Protein AF-A0A7W1JGF3-F1 (afdb_monomer_lite)

pLDDT: mean 96.39, std 5.01, range [70.56, 98.69]

Structure (mmCIF, N/CA/C/O backbone):
data_AF-A0A7W1JGF3-F1
#
_entry.id   AF-A0A7W1JGF3-F1
#
loop_
_atom_site.group_PDB
_atom_site.id
_atom_site.type_symbol
_atom_site.label_atom_id
_atom_site.label_alt_id
_atom_site.label_comp_id
_atom_site.label_asym_id
_atom_site.label_entity_id
_atom_site.label_seq_id
_atom_site.pdbx_PDB_ins_code
_atom_site.Cartn_x
_atom_site.Cartn_y
_atom_site.Cartn_z
_atom_site.occupancy
_atom_site.B_iso_or_equiv
_atom_site.auth_seq_id
_atom_site.auth_comp_id
_atom_site.auth_asym_id
_atom_site.auth_atom_id
_atom_site.pdbx_PDB_model_num
ATOM 1 N N . MET A 1 1 ? 13.548 -1.190 -7.308 1.00 95.00 1 MET A N 1
ATOM 2 C CA . MET A 1 1 ? 13.405 -0.357 -6.093 1.00 95.00 1 MET A CA 1
ATOM 3 C C . MET A 1 1 ? 12.766 -1.194 -5.003 1.00 95.00 1 MET A C 1
ATOM 5 O O . MET A 1 1 ? 11.900 -2.002 -5.326 1.00 95.00 1 MET A O 1
ATOM 9 N N . VAL A 1 2 ? 13.181 -1.017 -3.754 1.00 97.88 2 VAL A N 1
ATOM 10 C CA . VAL A 1 2 ? 12.503 -1.569 -2.568 1.00 97.88 2 VAL A CA 1
ATOM 11 C C . VAL A 1 2 ? 11.733 -0.433 -1.911 1.00 97.88 2 VAL A C 1
ATOM 13 O O . VAL A 1 2 ? 12.162 0.715 -1.991 1.00 97.88 2 VAL A O 1
ATOM 16 N N . TYR A 1 3 ? 10.585 -0.717 -1.314 1.00 98.31 3 TYR A N 1
ATOM 17 C CA . TYR A 1 3 ? 9.756 0.282 -0.653 1.00 98.31 3 TYR A CA 1
ATOM 18 C C . TYR A 1 3 ? 9.155 -0.256 0.639 1.00 98.31 3 TYR A C 1
ATOM 20 O O . TYR A 1 3 ? 9.012 -1.468 0.814 1.00 98.31 3 TYR A O 1
ATOM 28 N N . LEU A 1 4 ? 8.774 0.669 1.516 1.00 98.62 4 LEU A N 1
ATOM 29 C CA . LEU A 1 4 ? 8.111 0.387 2.780 1.00 98.62 4 LEU A CA 1
ATOM 30 C C . LEU A 1 4 ? 6.824 1.202 2.890 1.00 98.62 4 LEU A C 1
ATOM 32 O O . LEU A 1 4 ? 6.824 2.420 2.706 1.00 98.62 4 LEU A O 1
ATOM 36 N N . ILE A 1 5 ? 5.733 0.521 3.209 1.00 98.56 5 ILE A N 1
ATOM 37 C CA . ILE A 1 5 ? 4.434 1.107 3.520 1.00 98.56 5 ILE A CA 1
ATOM 38 C C . ILE A 1 5 ? 4.180 0.977 5.026 1.00 98.56 5 ILE A C 1
ATOM 40 O O . ILE A 1 5 ? 4.471 -0.066 5.610 1.00 98.56 5 ILE A O 1
ATOM 44 N N . CYS A 1 6 ? 3.606 2.014 5.635 1.00 98.69 6 CYS A N 1
ATOM 45 C CA . CYS A 1 6 ? 3.126 2.015 7.015 1.00 98.69 6 CYS A CA 1
ATOM 46 C C . CYS A 1 6 ? 1.600 2.151 7.047 1.00 98.69 6 CYS A C 1
ATOM 48 O O . CYS A 1 6 ? 1.031 2.997 6.355 1.00 98.69 6 CYS A O 1
ATOM 50 N N . PHE A 1 7 ? 0.937 1.313 7.836 1.00 98.56 7 PHE A N 1
ATOM 51 C CA . PHE A 1 7 ? -0.508 1.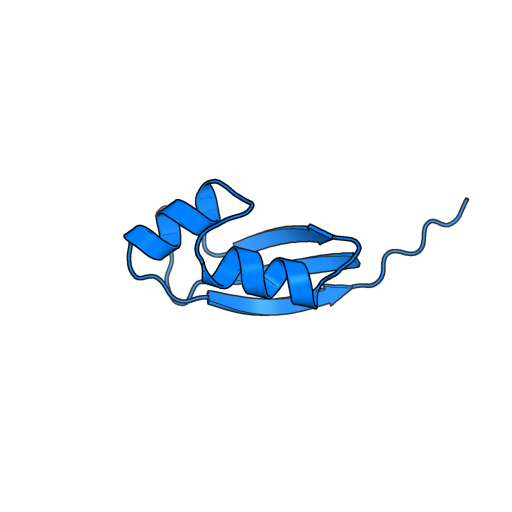354 8.044 1.00 98.56 7 PHE A CA 1
ATOM 52 C C . PHE A 1 7 ? -0.865 2.362 9.142 1.00 98.56 7 PHE A C 1
ATOM 54 O O . PHE A 1 7 ? -0.144 2.495 10.136 1.00 98.56 7 PHE A O 1
ATOM 61 N N . SER A 1 8 ? -2.003 3.049 8.997 1.00 98.38 8 SER A N 1
ATOM 62 C CA . SER A 1 8 ? -2.449 4.068 9.961 1.00 98.38 8 SER A CA 1
ATOM 63 C C . SER A 1 8 ? -2.718 3.492 11.356 1.00 98.38 8 SER A C 1
ATOM 65 O O . SER A 1 8 ? -2.529 4.172 12.364 1.00 98.38 8 SER A O 1
ATOM 67 N N . ARG A 1 9 ? -3.085 2.208 11.431 1.00 97.88 9 ARG A N 1
ATOM 68 C CA . ARG A 1 9 ? -3.187 1.425 12.668 1.00 97.88 9 ARG A CA 1
ATOM 69 C C . ARG A 1 9 ? -2.627 0.020 12.471 1.00 97.88 9 ARG A C 1
ATOM 71 O O . ARG A 1 9 ? -2.513 -0.461 11.347 1.00 97.88 9 ARG A O 1
ATOM 78 N N . LEU A 1 10 ? -2.291 -0.629 13.583 1.00 97.31 10 LEU A N 1
ATOM 79 C CA . LEU A 1 10 ? -1.888 -2.033 13.611 1.00 97.31 10 LEU A CA 1
ATOM 80 C C . LEU A 1 10 ? -3.020 -2.905 13.036 1.00 97.31 10 LEU A C 1
ATOM 82 O O . LEU A 1 10 ? -4.178 -2.739 13.423 1.00 97.31 10 LEU A O 1
ATOM 86 N N . TYR A 1 11 ? -2.691 -3.835 12.143 1.00 96.81 11 TYR A N 1
ATOM 87 C CA . TYR A 1 11 ? -3.595 -4.905 11.732 1.00 96.81 11 TYR A CA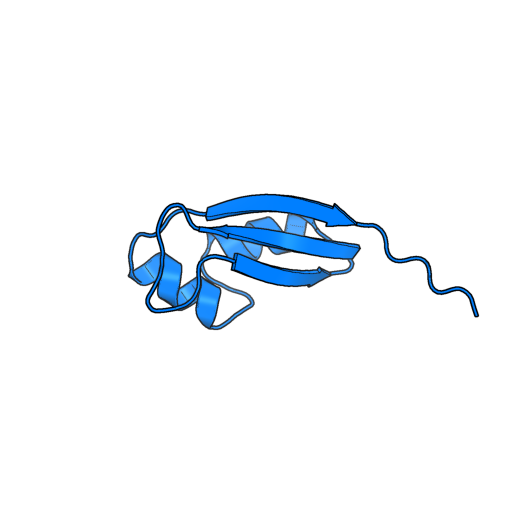 1
ATOM 88 C C . TYR A 1 11 ? -3.049 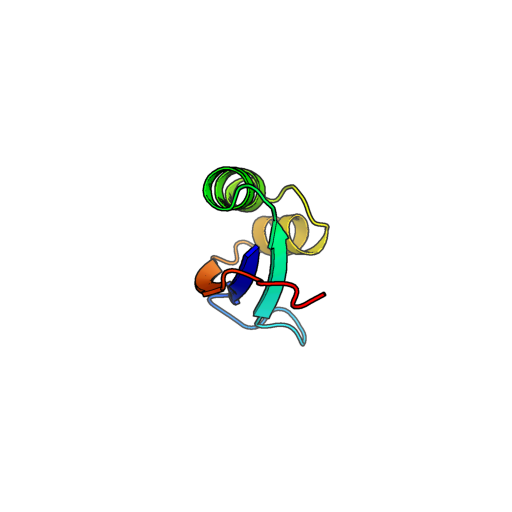-6.233 12.255 1.00 96.81 11 TYR A C 1
ATOM 90 O O . TYR A 1 11 ? -2.046 -6.741 11.755 1.00 96.81 11 TYR A O 1
ATOM 98 N N . GLN A 1 12 ? -3.688 -6.772 13.295 1.00 94.69 12 GLN A N 1
ATOM 99 C CA . GLN A 1 12 ? -3.173 -7.903 14.075 1.00 94.69 12 GLN A CA 1
ATOM 100 C C . GLN A 1 12 ? -1.746 -7.642 14.577 1.00 94.69 12 GLN A C 1
ATOM 102 O O . GLN A 1 12 ? -1.565 -6.833 15.472 1.00 94.69 12 GLN A O 1
ATOM 107 N N . HIS A 1 13 ? -0.736 -8.290 14.000 1.00 94.25 13 HIS A N 1
ATOM 108 C CA . HIS A 1 13 ? 0.674 -8.137 14.364 1.00 94.25 13 HIS A CA 1
ATOM 109 C C . HIS A 1 13 ? 1.471 -7.323 13.329 1.00 94.25 13 HIS A C 1
ATOM 111 O O . HIS A 1 13 ? 2.685 -7.182 13.453 1.00 94.25 13 HIS A O 1
ATOM 117 N N . VAL A 1 14 ? 0.813 -6.783 12.296 1.00 95.81 14 VAL A N 1
ATOM 118 C CA . VAL A 1 14 ? 1.476 -6.114 11.173 1.00 95.81 14 VAL A CA 1
ATOM 119 C C . VAL A 1 14 ? 1.135 -4.628 11.155 1.00 95.81 14 VAL A C 1
ATOM 121 O O . VAL A 1 14 ? -0.029 -4.232 11.104 1.00 95.81 14 VAL A O 1
ATOM 124 N N . ARG A 1 15 ? 2.172 -3.788 11.152 1.00 97.31 15 ARG A N 1
ATOM 125 C CA . ARG A 1 15 ? 2.061 -2.339 10.897 1.00 97.31 15 ARG A CA 1
ATOM 126 C C . ARG A 1 15 ? 2.708 -1.916 9.579 1.00 97.31 15 ARG A C 1
ATOM 128 O O . ARG A 1 15 ? 2.377 -0.861 9.050 1.00 97.31 15 ARG A O 1
ATOM 135 N N . HIS A 1 16 ? 3.622 -2.728 9.057 1.00 97.94 16 HIS A N 1
ATOM 136 C CA . HIS A 1 16 ? 4.439 -2.375 7.907 1.00 97.94 16 HIS A CA 1
ATOM 137 C C . HIS A 1 16 ? 4.364 -3.443 6.827 1.00 97.94 16 HIS A C 1
ATOM 139 O O . HIS A 1 16 ? 4.288 -4.636 7.118 1.00 97.94 16 HIS A O 1
ATOM 145 N N . TYR A 1 17 ? 4.437 -3.002 5.578 1.00 97.88 17 TYR A N 1
ATOM 146 C CA . TYR A 1 17 ? 4.522 -3.874 4.418 1.00 97.88 17 TYR A CA 1
ATOM 147 C C . TYR A 1 17 ? 5.695 -3.438 3.546 1.00 97.88 17 TYR A C 1
ATOM 149 O O . TYR A 1 17 ? 5.736 -2.302 3.071 1.00 97.88 17 TYR A O 1
ATOM 157 N N . ALA A 1 18 ? 6.650 -4.341 3.348 1.00 97.94 18 ALA A N 1
ATOM 158 C CA . ALA A 1 18 ? 7.774 -4.131 2.450 1.00 97.94 18 ALA A CA 1
ATOM 159 C C . ALA A 1 18 ? 7.517 -4.827 1.111 1.00 97.94 18 ALA A C 1
ATOM 161 O O . ALA A 1 18 ? 6.927 -5.908 1.055 1.00 97.94 18 ALA A O 1
ATOM 162 N N . GLY A 1 19 ? 7.980 -4.215 0.027 1.00 97.50 19 GLY A N 1
ATOM 163 C CA . GLY A 1 19 ? 7.892 -4.798 -1.306 1.00 97.50 19 GLY A CA 1
ATOM 164 C C . GLY A 1 19 ? 8.967 -4.265 -2.240 1.00 97.50 19 GLY A C 1
ATOM 165 O O . GLY A 1 19 ? 9.708 -3.341 -1.907 1.00 97.50 19 GLY A O 1
ATOM 166 N N . SER A 1 20 ? 9.048 -4.843 -3.434 1.00 97.44 20 SER A N 1
ATOM 167 C CA . SER A 1 20 ? 9.936 -4.380 -4.495 1.00 97.44 20 SER A CA 1
ATOM 168 C C . SER A 1 20 ? 9.180 -4.223 -5.813 1.00 97.44 20 SER A C 1
ATOM 170 O O . SER A 1 20 ? 8.126 -4.818 -6.036 1.00 97.44 20 SER A O 1
ATOM 172 N N . THR A 1 21 ? 9.672 -3.329 -6.666 1.00 97.56 21 THR A N 1
ATOM 173 C CA . THR A 1 21 ? 9.095 -3.054 -7.988 1.00 97.56 21 THR A CA 1
ATOM 174 C C . THR A 1 21 ? 10.101 -2.324 -8.876 1.00 97.56 21 THR A C 1
ATOM 176 O O . THR A 1 21 ? 11.001 -1.631 -8.385 1.00 97.56 21 THR A O 1
ATOM 179 N N . THR A 1 22 ? 9.936 -2.448 -10.190 1.00 97.00 22 THR A N 1
ATOM 180 C CA . THR A 1 22 ? 10.612 -1.619 -11.202 1.00 97.00 22 THR A CA 1
ATOM 181 C C . THR A 1 22 ? 9.825 -0.346 -11.532 1.00 97.00 22 THR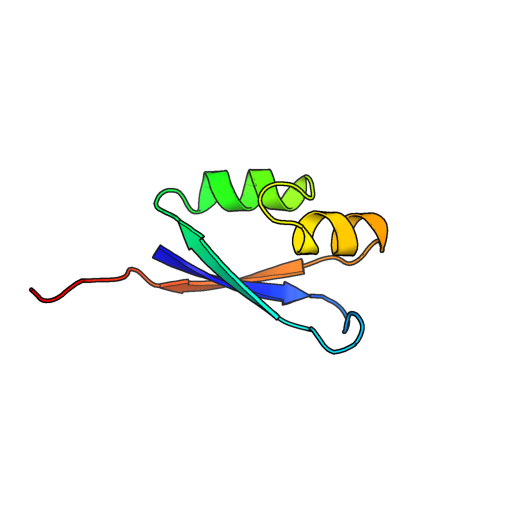 A C 1
ATOM 183 O O . THR A 1 22 ? 10.400 0.608 -12.041 1.00 97.00 22 THR A O 1
ATOM 186 N N . ASN A 1 23 ? 8.534 -0.284 -11.182 1.00 97.56 23 ASN A N 1
ATOM 187 C CA . ASN A 1 23 ? 7.656 0.872 -11.382 1.00 97.56 23 ASN A CA 1
ATOM 188 C C . ASN A 1 23 ? 6.925 1.209 -10.072 1.00 97.56 23 ASN A C 1
ATOM 190 O O . ASN A 1 23 ? 5.889 0.614 -9.752 1.00 97.56 23 ASN A O 1
ATOM 194 N N . LEU A 1 24 ? 7.481 2.146 -9.295 1.00 98.00 24 LEU A N 1
ATOM 195 C CA . LEU A 1 24 ? 6.951 2.515 -7.977 1.00 98.00 24 LEU A CA 1
ATOM 196 C C . LEU A 1 24 ? 5.562 3.150 -8.078 1.00 98.00 24 LEU A C 1
ATOM 198 O O . LEU A 1 24 ? 4.633 2.710 -7.405 1.00 98.00 24 LEU A O 1
ATOM 202 N N . THR A 1 25 ? 5.396 4.124 -8.970 1.00 98.19 25 THR A N 1
ATOM 203 C CA . THR A 1 25 ? 4.127 4.836 -9.167 1.00 98.19 25 THR A CA 1
ATOM 204 C C . THR A 1 25 ? 3.001 3.888 -9.575 1.00 98.19 25 THR A C 1
ATOM 206 O O . THR A 1 25 ? 1.914 3.922 -8.996 1.00 98.19 25 THR A O 1
ATOM 209 N N . GLY A 1 26 ? 3.257 3.001 -10.542 1.00 98.44 26 GLY A N 1
ATOM 210 C CA . GLY A 1 26 ? 2.292 1.984 -10.963 1.00 98.44 26 GLY A CA 1
ATOM 211 C C . GLY A 1 26 ? 1.930 1.036 -9.821 1.00 98.44 26 GLY A C 1
ATOM 212 O O . GLY A 1 26 ? 0.750 0.757 -9.597 1.00 98.44 26 GLY A O 1
ATOM 213 N N . ARG A 1 27 ? 2.926 0.612 -9.036 1.00 98.50 27 ARG A N 1
ATOM 214 C CA . ARG A 1 27 ? 2.715 -0.256 -7.873 1.00 98.50 27 ARG A CA 1
ATOM 215 C C . ARG A 1 27 ? 1.845 0.408 -6.803 1.00 98.50 27 ARG A C 1
ATOM 217 O O . ARG A 1 27 ? 0.912 -0.235 -6.330 1.00 98.50 27 ARG A O 1
ATOM 224 N N . MET A 1 28 ? 2.070 1.685 -6.483 1.00 98.44 28 MET A N 1
ATOM 225 C CA . MET A 1 28 ? 1.240 2.423 -5.518 1.00 98.44 28 MET A CA 1
ATOM 226 C C . MET A 1 28 ? -0.213 2.565 -5.986 1.00 98.44 28 MET A C 1
ATOM 228 O O . MET A 1 28 ? -1.128 2.391 -5.184 1.00 98.44 28 MET A O 1
ATOM 232 N N . LYS A 1 29 ? -0.449 2.783 -7.289 1.00 98.56 29 LYS A N 1
ATOM 233 C CA . LYS A 1 29 ? -1.807 2.800 -7.869 1.00 98.56 29 LYS A CA 1
ATOM 234 C C . LYS A 1 29 ? -2.506 1.439 -7.779 1.00 98.56 29 LYS A C 1
ATOM 236 O O . LYS A 1 29 ? -3.709 1.375 -7.557 1.00 98.56 29 LYS A O 1
ATOM 241 N N . VAL A 1 30 ? -1.778 0.341 -7.982 1.00 98.56 30 VAL A N 1
ATOM 242 C CA . VAL A 1 30 ? -2.322 -1.020 -7.814 1.00 98.56 30 VAL A CA 1
ATOM 243 C C . VAL A 1 30 ? -2.677 -1.267 -6.344 1.00 98.56 30 VAL A C 1
ATOM 245 O O . VAL A 1 30 ? -3.776 -1.720 -6.027 1.00 98.56 30 VAL A O 1
ATOM 248 N N . HIS A 1 31 ? -1.782 -0.891 -5.436 1.00 98.44 31 HIS A N 1
ATOM 249 C CA . HIS A 1 31 ? -1.974 -1.013 -3.995 1.00 98.44 31 HIS A CA 1
ATOM 250 C C . HIS A 1 31 ? -3.114 -0.150 -3.447 1.00 98.44 31 HIS A C 1
ATOM 252 O O . HIS A 1 31 ? -3.842 -0.616 -2.573 1.00 98.44 31 HIS A O 1
ATOM 258 N N . SER A 1 32 ? -3.352 1.051 -3.986 1.00 98.00 32 SER A N 1
ATOM 259 C CA . SER A 1 32 ? -4.477 1.895 -3.548 1.00 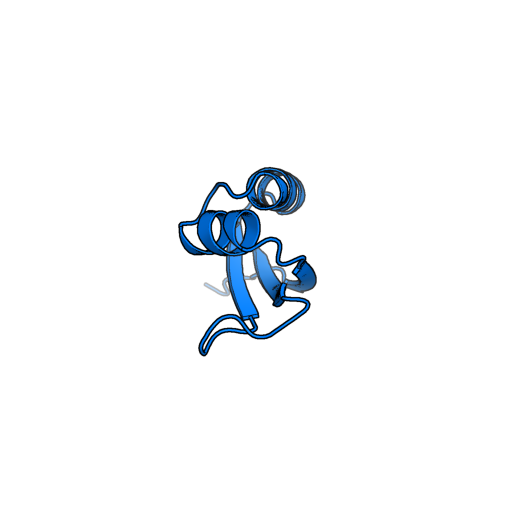98.00 32 SER A CA 1
ATOM 260 C C . SER A 1 32 ? -5.836 1.282 -3.896 1.00 98.00 32 SER A C 1
ATOM 262 O O . SER A 1 32 ? -6.836 1.536 -3.227 1.00 98.00 32 SER A O 1
ATOM 264 N N . ARG A 1 33 ? -5.879 0.389 -4.893 1.00 98.31 33 ARG A N 1
ATOM 265 C CA . ARG A 1 33 ? -7.065 -0.415 -5.211 1.00 98.31 33 ARG A CA 1
ATOM 266 C C . ARG A 1 33 ? -7.201 -1.676 -4.353 1.00 98.31 33 ARG A C 1
ATOM 268 O O . ARG A 1 33 ? -8.189 -2.383 -4.528 1.00 98.31 33 ARG A O 1
ATOM 275 N N . GLY A 1 34 ? -6.278 -1.937 -3.425 1.00 98.12 34 GLY A N 1
ATOM 276 C CA . GLY A 1 34 ? -6.218 -3.174 -2.637 1.00 98.12 34 GLY A CA 1
ATOM 277 C C . GLY A 1 34 ? -5.712 -4.373 -3.440 1.00 98.12 34 GLY A C 1
ATOM 278 O O . GLY A 1 34 ? -6.009 -5.513 -3.115 1.00 98.12 34 GLY A O 1
ATOM 279 N N . GLN A 1 35 ? -4.981 -4.137 -4.530 1.00 98.31 35 GLN A N 1
ATOM 280 C CA . GLN A 1 35 ? -4.502 -5.186 -5.431 1.00 98.31 35 GLN A CA 1
ATOM 281 C C . GLN A 1 35 ? -2.983 -5.372 -5.311 1.00 98.31 35 GLN A C 1
ATOM 283 O O . GLN A 1 35 ? -2.270 -4.587 -4.678 1.00 98.31 35 GLN A O 1
ATOM 288 N N . GLY A 1 36 ? -2.460 -6.414 -5.961 1.00 96.50 36 GLY A N 1
ATOM 289 C CA . GLY A 1 36 ? -1.019 -6.647 -6.119 1.00 96.50 36 GLY A CA 1
ATOM 290 C C . GLY A 1 36 ? -0.327 -7.339 -4.940 1.00 96.50 36 GLY A C 1
ATOM 291 O O . GLY A 1 36 ? 0.830 -7.729 -5.083 1.00 96.50 36 GLY A O 1
ATOM 292 N N . ALA A 1 37 ? -1.010 -7.511 -3.807 1.00 97.44 37 ALA A N 1
ATOM 293 C CA . ALA A 1 37 ? -0.628 -8.416 -2.724 1.00 97.44 37 ALA A CA 1
ATOM 294 C C . ALA A 1 37 ? -1.856 -8.740 -1.861 1.00 97.44 37 ALA A C 1
ATOM 296 O O . ALA A 1 37 ? -2.713 -7.875 -1.671 1.00 97.44 37 ALA A O 1
ATOM 297 N N . ARG A 1 38 ? -1.927 -9.954 -1.295 1.00 97.56 38 ARG A N 1
ATOM 298 C CA . ARG A 1 38 ? -3.070 -10.378 -0.464 1.00 97.56 38 ARG A CA 1
ATOM 299 C C . ARG A 1 38 ? -3.288 -9.457 0.737 1.00 97.56 38 ARG A C 1
ATOM 301 O O . ARG A 1 38 ? -4.423 -9.089 1.010 1.00 97.56 38 ARG A O 1
ATOM 308 N N . LEU A 1 39 ? -2.213 -9.038 1.404 1.00 97.00 39 LEU A N 1
ATOM 309 C CA . LEU A 1 39 ? -2.305 -8.134 2.553 1.00 97.00 39 LEU A CA 1
ATOM 310 C C . LEU A 1 39 ? -2.923 -6.778 2.182 1.00 97.00 39 LEU A C 1
ATOM 312 O O . LEU A 1 39 ? -3.692 -6.231 2.962 1.00 97.00 39 LEU A O 1
ATOM 316 N N . MET A 1 40 ? -2.650 -6.267 0.977 1.00 98.06 40 MET A N 1
ATOM 317 C CA . MET A 1 40 ? -3.204 -4.990 0.516 1.00 98.06 40 MET A CA 1
ATOM 318 C C . MET A 1 40 ? -4.718 -5.061 0.282 1.00 98.06 40 MET A C 1
ATOM 320 O O . MET A 1 40 ? -5.409 -4.075 0.525 1.00 98.06 40 MET A O 1
ATOM 324 N N . ALA A 1 41 ? -5.234 -6.219 -0.146 1.00 98.44 41 ALA A N 1
ATOM 325 C CA . ALA A 1 41 ? -6.676 -6.461 -0.222 1.00 98.44 41 ALA A CA 1
ATOM 326 C C . ALA A 1 41 ? -7.292 -6.457 1.182 1.00 98.44 41 ALA A C 1
ATOM 328 O O . ALA A 1 41 ? -8.219 -5.704 1.454 1.00 98.44 41 ALA A O 1
ATOM 329 N N . VAL A 1 42 ? -6.689 -7.214 2.102 1.00 97.62 42 VAL A N 1
ATOM 330 C CA . VAL A 1 42 ? -7.179 -7.365 3.478 1.00 97.62 42 VAL A CA 1
ATOM 331 C C . VAL A 1 42 ? -7.235 -6.030 4.228 1.00 97.62 42 VAL A C 1
ATOM 333 O O . VAL A 1 42 ? -8.245 -5.730 4.857 1.00 97.62 42 VAL A O 1
ATOM 336 N N . ILE A 1 43 ? -6.190 -5.197 4.157 1.00 98.06 43 ILE A N 1
ATOM 337 C CA . ILE A 1 43 ? -6.217 -3.897 4.849 1.00 98.06 43 ILE A CA 1
ATOM 338 C C . ILE A 1 43 ? -7.234 -2.931 4.232 1.00 98.06 43 ILE A C 1
ATOM 340 O O . ILE A 1 43 ? -7.801 -2.113 4.954 1.00 98.06 43 ILE A O 1
ATOM 344 N N . LYS A 1 44 ? -7.487 -3.032 2.917 1.00 98.06 44 LYS A N 1
ATOM 345 C CA . LYS A 1 44 ? -8.505 -2.226 2.241 1.00 98.06 44 LYS A CA 1
ATOM 346 C C . LYS A 1 44 ? -9.900 -2.629 2.708 1.00 98.06 44 LYS A C 1
ATOM 348 O O . LYS A 1 44 ? -10.671 -1.748 3.076 1.00 98.06 44 LYS A O 1
ATOM 353 N N . ASP A 1 45 ? -10.187 -3.928 2.752 1.00 98.25 45 ASP A N 1
ATOM 354 C CA . ASP A 1 45 ? -11.461 -4.457 3.255 1.00 98.25 45 ASP A CA 1
ATOM 355 C C . ASP A 1 45 ? -11.674 -4.085 4.734 1.00 98.25 45 ASP A C 1
ATOM 357 O O . ASP A 1 45 ? -12.786 -3.773 5.151 1.00 98.25 45 ASP A O 1
ATOM 361 N N . ALA A 1 46 ? -10.594 -4.018 5.520 1.00 97.75 46 ALA A N 1
ATOM 362 C CA . ALA A 1 46 ? -10.614 -3.560 6.911 1.00 97.75 46 ALA A CA 1
ATOM 363 C C . ALA A 1 46 ? -10.694 -2.023 7.085 1.00 97.75 46 ALA A C 1
ATOM 365 O O . ALA A 1 46 ? -10.637 -1.528 8.220 1.00 97.75 46 ALA A O 1
ATOM 366 N N . GLY A 1 47 ? -10.765 -1.253 5.992 1.00 98.19 47 GLY A N 1
ATOM 367 C CA . GLY A 1 47 ? -10.833 0.213 6.013 1.00 98.19 47 GLY A CA 1
ATOM 368 C C . GLY A 1 47 ? -9.576 0.893 6.569 1.00 98.19 47 GLY A C 1
ATOM 369 O O . GLY A 1 47 ? -9.660 1.981 7.138 1.00 98.19 47 GLY A O 1
ATOM 370 N N . ILE A 1 48 ? -8.409 0.251 6.467 1.00 98.31 48 ILE A N 1
ATOM 371 C CA . ILE A 1 48 ? -7.145 0.760 7.011 1.00 98.31 48 ILE A CA 1
ATOM 372 C C . ILE A 1 48 ? -6.375 1.507 5.924 1.00 98.31 48 ILE A C 1
ATOM 374 O O . ILE A 1 48 ? -5.945 0.934 4.921 1.00 98.31 48 ILE A O 1
ATOM 378 N N . ALA A 1 49 ? -6.168 2.801 6.157 1.00 98.31 49 ALA A N 1
ATOM 379 C CA . ALA A 1 49 ? -5.319 3.635 5.322 1.00 98.31 49 ALA A CA 1
ATOM 380 C C . ALA A 1 49 ? -3.835 3.279 5.495 1.00 98.31 49 ALA A C 1
ATOM 382 O O . ALA A 1 49 ? -3.408 2.729 6.513 1.00 98.31 49 ALA A O 1
ATOM 383 N N . TRP A 1 50 ? -3.027 3.635 4.503 1.00 98.62 50 TRP A N 1
ATOM 384 C CA . TRP A 1 50 ? -1.592 3.398 4.523 1.00 98.62 50 TRP A CA 1
ATOM 385 C C . TRP A 1 50 ? -0.836 4.497 3.783 1.00 98.62 50 TRP A C 1
ATOM 387 O O . TRP A 1 50 ? -1.398 5.199 2.943 1.00 98.62 50 TRP A O 1
ATOM 397 N N . GLN A 1 51 ? 0.448 4.638 4.098 1.00 98.56 51 GLN A N 1
ATOM 398 C CA . GLN A 1 51 ? 1.342 5.623 3.495 1.00 98.56 51 GLN A CA 1
ATOM 399 C C . GLN A 1 51 ? 2.641 4.957 3.048 1.00 98.56 51 GLN A C 1
ATOM 401 O O . GLN A 1 51 ? 3.183 4.103 3.747 1.00 98.56 51 GLN A O 1
ATOM 406 N N . LEU A 1 52 ? 3.152 5.354 1.883 1.00 98.62 52 LEU A N 1
ATOM 407 C CA . LEU A 1 52 ? 4.510 5.025 1.457 1.00 98.62 52 LEU A CA 1
ATOM 408 C C . LEU A 1 52 ? 5.487 5.860 2.294 1.00 98.62 52 LEU A C 1
ATOM 410 O O . LEU A 1 52 ? 5.515 7.079 2.150 1.00 98.62 52 LEU A O 1
ATOM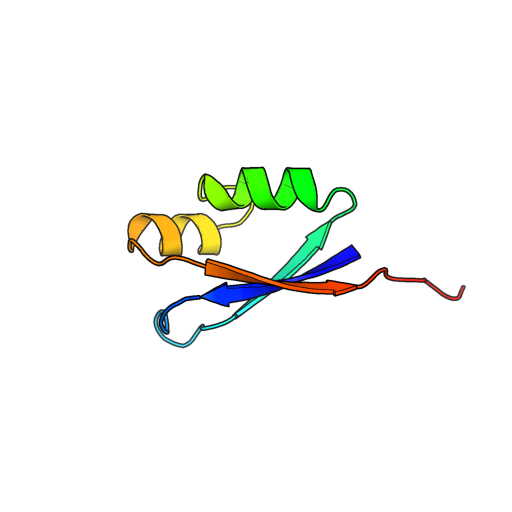 414 N N . VAL A 1 53 ? 6.266 5.215 3.161 1.00 98.50 53 VAL A N 1
ATOM 415 C CA . VAL A 1 53 ? 7.171 5.911 4.095 1.00 98.50 53 VAL A CA 1
ATOM 416 C C . VAL A 1 53 ? 8.611 5.967 3.605 1.00 98.50 53 VAL A C 1
ATOM 418 O O . VAL A 1 53 ? 9.359 6.852 4.003 1.00 98.50 53 VAL A O 1
ATOM 421 N N . SER A 1 54 ? 9.019 5.043 2.734 1.00 98.12 54 SER A N 1
ATOM 422 C CA . SER A 1 54 ? 10.339 5.102 2.114 1.00 98.12 54 SER A CA 1
ATOM 423 C C . SER A 1 54 ? 10.411 4.280 0.832 1.00 98.12 54 SER A C 1
ATOM 425 O O . SER A 1 54 ? 9.656 3.319 0.648 1.00 98.12 54 SER A O 1
ATOM 427 N N . ALA A 1 55 ? 11.332 4.660 -0.050 1.00 98.06 55 ALA A N 1
ATOM 428 C CA . ALA A 1 55 ? 11.674 3.920 -1.252 1.00 98.06 55 ALA A CA 1
ATOM 429 C C . ALA A 1 55 ? 13.167 4.068 -1.563 1.00 98.06 55 ALA A C 1
ATOM 431 O O . ALA A 1 55 ? 13.698 5.175 -1.620 1.00 98.06 55 ALA A O 1
ATOM 432 N N . TRP A 1 56 ? 13.822 2.943 -1.828 1.00 97.62 56 TRP A N 1
ATOM 433 C CA . TRP A 1 56 ? 15.253 2.856 -2.091 1.00 97.62 56 TRP A CA 1
ATOM 434 C C . TRP A 1 56 ? 15.507 2.305 -3.493 1.00 97.62 56 TRP A C 1
ATOM 436 O O . TRP A 1 56 ? 14.893 1.320 -3.933 1.00 97.62 56 TRP A O 1
ATOM 446 N N . LYS A 1 57 ? 16.442 2.926 -4.213 1.00 95.50 57 LYS A N 1
ATOM 447 C CA . LYS A 1 57 ? 17.015 2.322 -5.418 1.00 95.50 57 LYS A CA 1
ATOM 448 C C . LYS A 1 57 ? 17.948 1.201 -4.972 1.00 95.50 57 LYS A C 1
ATOM 450 O O . LYS A 1 57 ? 18.785 1.402 -4.104 1.00 95.50 57 LYS A O 1
ATOM 455 N N . VAL A 1 58 ? 17.758 0.017 -5.545 1.00 88.31 58 VAL A N 1
ATOM 456 C CA . VAL A 1 58 ? 18.667 -1.106 -5.316 1.00 88.31 58 VAL A CA 1
ATOM 457 C C . VAL A 1 58 ? 19.709 -1.046 -6.415 1.00 88.31 58 VAL A C 1
ATOM 459 O O . VAL A 1 58 ? 19.348 -1.077 -7.592 1.00 88.31 58 VAL A O 1
ATOM 462 N N . HIS A 1 59 ? 20.968 -0.948 -6.015 1.00 85.81 59 HIS A N 1
ATOM 463 C CA . HIS A 1 59 ? 22.115 -1.121 -6.891 1.00 85.81 59 HIS A CA 1
ATOM 464 C C . HIS A 1 59 ? 22.692 -2.493 -6.575 1.00 85.81 59 HIS A C 1
ATOM 466 O O . HIS A 1 59 ? 23.061 -2.755 -5.433 1.00 85.81 59 HIS A O 1
ATOM 472 N N . ILE A 1 60 ? 22.694 -3.384 -7.561 1.00 81.44 60 ILE A N 1
ATOM 473 C CA . ILE A 1 60 ? 23.403 -4.652 -7.432 1.00 81.44 60 ILE A CA 1
ATOM 474 C C . ILE A 1 60 ? 24.841 -4.351 -7.838 1.00 81.44 60 ILE A C 1
ATOM 476 O O . ILE A 1 60 ? 25.087 -3.964 -8.979 1.00 81.44 60 ILE A O 1
ATOM 480 N N . LEU A 1 61 ? 25.758 -4.468 -6.884 1.00 78.31 61 LEU A N 1
ATOM 481 C CA . LEU A 1 61 ? 27.183 -4.531 -7.170 1.00 78.31 61 LEU A CA 1
ATOM 482 C C . LEU A 1 61 ? 27.454 -5.987 -7.554 1.00 78.31 61 LEU A C 1
ATOM 484 O O . LEU A 1 61 ? 27.431 -6.860 -6.687 1.00 78.31 61 LEU A O 1
ATOM 488 N N . ILE A 1 62 ? 27.548 -6.240 -8.858 1.00 70.56 62 ILE A N 1
ATOM 489 C CA . ILE A 1 62 ? 28.119 -7.479 -9.400 1.00 70.56 62 ILE A CA 1
ATOM 490 C C . ILE A 1 62 ? 29.632 -7.339 -9.489 1.00 70.56 62 ILE A C 1
ATOM 492 O O . ILE A 1 62 ? 30.089 -6.209 -9.777 1.00 70.56 62 ILE A O 1
#

Radius of gyration: 12.18 Å; chains: 1; bounding box: 40×16×26 Å

Secondary structure (DSSP, 8-state):
-EEEEEEEEEETTEEEEEEE-S-HHHHHHHHHTT-SSHHHHHHHHTT--EEEEEEE------

Foldseek 3Di:
DKWKKAKPDDDPPDGMDIDDDPDPVVVVVQLVVLHDDVVSVVCVVVVIDMDTPDDDDDDDDD

Sequence (62 aa):
MVYLICFSRLYQHVRHYAGSTTNLTGRMKVHSRGQGARLMAVIKDAGIAWQLVSAWKVHILI